Protein AF-A0A2I0HK27-F1 (afdb_monomer_lite)

Structure (mmCIF, N/CA/C/O backbone):
data_AF-A0A2I0HK27-F1
#
_entry.id   AF-A0A2I0HK27-F1
#
loop_
_atom_site.group_PDB
_atom_site.id
_atom_site.type_symbol
_atom_site.label_atom_id
_atom_site.label_alt_id
_atom_site.label_comp_id
_atom_site.label_asym_id
_atom_site.label_entity_id
_atom_site.label_seq_id
_atom_site.pdbx_PDB_ins_code
_atom_site.Cartn_x
_atom_site.Cartn_y
_atom_site.Cartn_z
_atom_site.occupancy
_atom_site.B_iso_or_equiv
_atom_site.auth_seq_id
_atom_site.auth_comp_id
_atom_site.auth_asym_id
_atom_site.auth_atom_id
_atom_site.pdbx_PDB_model_num
ATOM 1 N N . MET A 1 1 ? 16.939 17.026 -15.399 1.00 29.64 1 MET A N 1
ATOM 2 C CA . MET A 1 1 ? 17.394 16.837 -14.007 1.00 29.64 1 MET A CA 1
ATOM 3 C C . MET A 1 1 ? 16.135 16.819 -13.163 1.00 29.64 1 MET A C 1
ATOM 5 O O . MET A 1 1 ? 15.495 17.853 -13.082 1.00 29.64 1 MET A O 1
ATOM 9 N N . ALA A 1 2 ? 15.689 15.649 -12.708 1.00 33.34 2 ALA A N 1
ATOM 10 C CA . ALA A 1 2 ? 14.500 15.533 -11.864 1.00 33.34 2 ALA A CA 1
ATOM 11 C C . ALA A 1 2 ? 14.974 15.296 -10.428 1.00 33.34 2 ALA A C 1
ATOM 13 O O . ALA A 1 2 ? 15.793 14.406 -10.195 1.00 33.34 2 ALA A O 1
ATOM 14 N N . GLU A 1 3 ? 14.526 16.152 -9.515 1.00 37.53 3 GLU A N 1
ATOM 15 C CA . GLU A 1 3 ? 14.819 16.095 -8.088 1.00 37.53 3 GLU A CA 1
ATOM 16 C C . GLU A 1 3 ? 14.286 14.784 -7.499 1.00 37.53 3 GLU A C 1
ATOM 18 O O . GLU A 1 3 ? 13.089 14.612 -7.300 1.00 37.53 3 GLU A O 1
ATOM 23 N N . ASN A 1 4 ? 15.194 13.854 -7.204 1.00 45.84 4 ASN A N 1
ATOM 24 C CA . ASN A 1 4 ? 14.977 12.799 -6.215 1.00 45.84 4 ASN A CA 1
ATOM 25 C C . ASN A 1 4 ? 15.227 13.414 -4.825 1.00 45.84 4 ASN A C 1
ATOM 27 O O . ASN A 1 4 ? 16.206 13.092 -4.146 1.00 45.84 4 ASN A O 1
ATOM 31 N N . SER A 1 5 ? 14.410 14.395 -4.439 1.00 48.28 5 SER A N 1
ATOM 32 C CA . SER A 1 5 ? 14.494 15.006 -3.117 1.00 48.28 5 SER A CA 1
ATOM 33 C C . SER A 1 5 ? 13.949 14.024 -2.082 1.00 48.28 5 SER A C 1
ATOM 35 O O . SER A 1 5 ? 12.886 13.427 -2.245 1.00 48.28 5 SER A O 1
ATOM 37 N N . LYS A 1 6 ? 14.721 13.823 -1.009 1.00 52.50 6 LYS A N 1
ATOM 38 C CA . LYS A 1 6 ? 14.239 13.153 0.202 1.00 52.50 6 LYS A CA 1
ATOM 39 C C . LYS A 1 6 ? 12.929 13.837 0.622 1.00 52.50 6 LYS A C 1
ATOM 41 O O . LYS A 1 6 ? 12.893 15.067 0.543 1.00 52.50 6 LYS A O 1
ATOM 46 N N . PRO A 1 7 ? 11.901 13.095 1.068 1.00 55.12 7 PRO A N 1
ATOM 47 C CA . PRO A 1 7 ? 10.715 13.732 1.626 1.00 55.12 7 PRO A CA 1
ATOM 48 C C . PRO A 1 7 ? 11.159 14.672 2.747 1.00 55.12 7 PRO A C 1
ATOM 50 O O . PRO A 1 7 ? 12.029 14.329 3.558 1.00 55.12 7 PRO A O 1
ATOM 53 N N . SER A 1 8 ? 10.641 15.895 2.714 1.00 65.44 8 SER A N 1
ATOM 54 C CA . SER A 1 8 ? 10.962 16.904 3.716 1.00 65.44 8 SER A CA 1
ATOM 55 C C . SER A 1 8 ? 10.449 16.433 5.080 1.00 65.44 8 SER A C 1
ATOM 57 O O . SER A 1 8 ? 9.496 15.660 5.157 1.00 65.44 8 SER A O 1
ATOM 59 N N . TYR A 1 9 ? 11.032 16.930 6.174 1.00 66.25 9 TYR A N 1
ATOM 60 C CA . TYR A 1 9 ? 10.435 16.784 7.511 1.00 66.25 9 TYR A CA 1
ATOM 61 C C . TYR A 1 9 ? 8.952 17.212 7.509 1.00 66.25 9 TYR A C 1
ATOM 63 O O . TYR A 1 9 ? 8.114 16.584 8.150 1.00 66.25 9 TYR A O 1
ATOM 71 N N . ASP A 1 10 ? 8.641 18.222 6.696 1.00 70.88 10 ASP A N 1
ATOM 72 C CA . ASP A 1 10 ? 7.295 18.740 6.454 1.00 70.88 10 ASP A CA 1
ATOM 73 C C . ASP A 1 10 ? 6.343 17.683 5.852 1.00 70.88 10 ASP A C 1
ATOM 75 O O . ASP A 1 10 ? 5.222 17.515 6.325 1.00 70.88 10 ASP A O 1
ATOM 79 N N . ASP A 1 11 ? 6.813 16.873 4.890 1.00 75.44 11 ASP A N 1
ATOM 80 C CA . ASP A 1 11 ? 6.011 15.794 4.289 1.00 75.44 11 ASP A CA 1
ATOM 81 C C . ASP A 1 11 ? 5.672 14.705 5.313 1.00 75.44 11 ASP A C 1
ATOM 83 O O . ASP A 1 11 ? 4.582 14.133 5.298 1.00 75.44 11 ASP A O 1
ATOM 87 N N . GLN A 1 12 ? 6.615 14.378 6.199 1.00 76.69 12 GLN A N 1
ATOM 88 C CA . GLN A 1 12 ? 6.397 13.347 7.207 1.00 76.69 12 GLN A CA 1
ATOM 89 C C . GLN A 1 12 ? 5.382 13.802 8.255 1.00 76.69 12 GLN A C 1
ATOM 91 O O . GLN A 1 12 ? 4.484 13.034 8.609 1.00 76.69 12 GLN A O 1
ATOM 96 N N . GLN A 1 13 ? 5.488 15.053 8.699 1.00 82.31 13 GLN A N 1
ATOM 97 C CA . GLN A 1 13 ? 4.545 15.634 9.641 1.00 82.31 13 GLN A CA 1
ATOM 98 C C . GLN A 1 13 ? 3.132 15.724 9.041 1.00 82.31 13 GLN A C 1
ATOM 100 O O . GLN A 1 13 ? 2.169 15.318 9.689 1.00 82.31 13 GLN A O 1
ATOM 105 N N . GLU A 1 14 ? 3.002 16.135 7.776 1.00 86.69 14 GLU A N 1
ATOM 106 C CA . GLU A 1 14 ? 1.717 16.154 7.065 1.00 86.69 14 GLU A CA 1
ATOM 107 C C . GLU A 1 14 ? 1.081 14.751 6.986 1.00 86.69 14 GLU A C 1
ATOM 109 O O . GLU A 1 14 ? -0.124 14.585 7.195 1.00 86.69 14 GLU A O 1
ATOM 114 N N . ILE A 1 15 ? 1.883 13.713 6.713 1.00 86.56 15 ILE A N 1
ATOM 115 C CA . ILE A 1 15 ? 1.406 12.322 6.672 1.00 86.56 15 ILE A CA 1
ATOM 116 C C . ILE A 1 15 ? 0.911 11.873 8.051 1.00 86.56 15 ILE A C 1
ATOM 118 O O . ILE A 1 15 ? -0.133 11.225 8.144 1.00 86.56 15 ILE A O 1
ATOM 122 N N . GLU A 1 16 ? 1.632 12.199 9.121 1.00 87.12 16 GLU A N 1
ATOM 123 C CA . GLU A 1 16 ? 1.233 11.850 10.487 1.00 87.12 16 GLU A CA 1
ATOM 124 C C . GLU A 1 16 ? -0.057 12.567 10.905 1.00 87.12 16 GLU A C 1
ATOM 126 O O . GLU A 1 16 ? -0.978 11.924 11.422 1.00 87.12 16 GLU A O 1
ATOM 131 N N . GLU A 1 17 ? -0.169 13.863 10.609 1.00 90.50 17 GLU A N 1
ATOM 132 C CA . GLU A 1 17 ? -1.374 14.659 10.850 1.00 90.50 17 GLU A CA 1
ATOM 133 C C . GLU A 1 17 ? -2.573 14.091 10.081 1.00 90.50 17 GLU A C 1
ATOM 135 O O . GLU A 1 17 ? -3.632 13.847 10.675 1.00 90.50 17 GLU A O 1
ATOM 140 N N . LEU A 1 18 ? -2.392 13.753 8.800 1.00 91.06 18 LEU A N 1
ATOM 141 C CA . LEU A 1 18 ? -3.408 13.076 7.999 1.00 91.06 18 LEU A CA 1
ATOM 142 C C . LEU A 1 18 ? -3.837 11.757 8.653 1.00 91.06 18 LEU A C 1
ATOM 144 O O . LEU A 1 18 ? -5.025 11.563 8.909 1.00 91.06 18 LEU A O 1
ATOM 148 N N . ILE A 1 19 ? -2.895 10.867 8.983 1.00 91.25 19 ILE A N 1
ATOM 149 C CA . ILE A 1 19 ? -3.185 9.559 9.598 1.00 91.25 19 ILE A CA 1
ATOM 150 C C . ILE A 1 19 ? -3.893 9.708 10.953 1.00 91.25 19 ILE A C 1
ATOM 152 O O . ILE A 1 19 ? -4.707 8.852 11.329 1.00 91.25 19 ILE A O 1
ATOM 156 N N . SER A 1 20 ? -3.602 10.771 11.703 1.00 91.19 20 SER A N 1
ATOM 157 C CA . SER A 1 20 ? -4.254 11.048 12.985 1.00 91.19 20 SER A CA 1
ATOM 158 C C . SER A 1 20 ? -5.748 11.361 12.824 1.00 91.19 20 SER A C 1
ATOM 160 O O . SER A 1 20 ? -6.550 10.899 13.636 1.00 91.19 20 SER A O 1
ATOM 162 N N . SER A 1 21 ? -6.122 12.053 11.740 1.00 95.50 21 SER A N 1
ATOM 163 C CA . SER A 1 21 ? -7.496 12.494 11.456 1.00 95.50 21 SER A CA 1
ATOM 164 C C . SER A 1 21 ? -8.411 11.402 10.885 1.00 95.50 21 SER A C 1
ATOM 166 O O . SER A 1 21 ? -9.636 11.537 10.906 1.00 95.50 21 SER A O 1
ATOM 168 N N . LEU A 1 22 ? -7.833 10.317 10.362 1.00 96.56 22 LEU A N 1
ATOM 169 C CA . LEU A 1 22 ? -8.586 9.270 9.675 1.00 96.56 22 LEU A CA 1
ATOM 170 C C . LEU A 1 22 ? -9.349 8.354 10.648 1.00 96.56 22 LEU A C 1
ATOM 172 O O . LEU A 1 22 ? -8.854 8.062 11.742 1.00 96.56 22 LEU A O 1
ATOM 176 N N . PRO A 1 23 ? -10.517 7.813 10.239 1.00 97.19 23 PRO A N 1
ATOM 177 C CA . PRO A 1 23 ? -11.263 6.854 11.046 1.00 97.19 23 PRO A CA 1
ATOM 178 C C . PRO A 1 23 ? -10.439 5.601 11.358 1.00 97.19 23 PRO A C 1
ATOM 180 O O . PRO A 1 23 ? -9.832 4.996 10.469 1.00 97.19 23 PRO A O 1
ATOM 183 N N . LYS A 1 24 ? -10.464 5.180 12.625 1.00 95.75 24 LYS A N 1
ATOM 184 C CA . LYS A 1 24 ? -9.740 4.005 13.127 1.00 95.75 24 LYS A CA 1
ATOM 185 C C . LYS A 1 24 ? -10.721 2.921 13.556 1.00 95.75 24 LYS A C 1
ATOM 187 O O . LYS A 1 24 ? -11.789 3.207 14.093 1.00 95.75 24 LYS A O 1
ATOM 192 N N . GLY A 1 25 ? -10.345 1.671 13.328 1.00 93.06 25 GLY A N 1
ATOM 193 C CA . GLY A 1 25 ? -11.146 0.495 13.637 1.00 93.06 25 GLY A CA 1
ATOM 194 C C . GLY A 1 25 ? -10.314 -0.590 14.306 1.00 93.06 25 GLY A C 1
ATOM 195 O O . GLY A 1 25 ? -9.088 -0.640 14.175 1.00 93.06 25 GLY A O 1
ATOM 196 N N . LYS A 1 26 ? -10.991 -1.487 15.027 1.00 92.12 26 LYS A N 1
ATOM 197 C CA . LYS A 1 26 ? -10.350 -2.693 15.558 1.00 92.12 26 LYS A CA 1
ATOM 198 C C . LYS A 1 26 ? -10.062 -3.653 14.403 1.00 92.12 26 LYS A C 1
ATOM 200 O O . LYS A 1 26 ? -10.936 -3.913 13.582 1.00 92.12 26 LYS A O 1
ATOM 205 N N . GLY A 1 27 ? -8.835 -4.158 14.356 1.00 86.62 27 GLY A N 1
ATOM 206 C CA . GLY A 1 27 ? -8.411 -5.218 13.445 1.00 86.62 27 GLY A CA 1
ATOM 207 C C . GLY A 1 27 ? -8.114 -6.504 14.207 1.00 86.62 27 GLY A C 1
ATOM 208 O O . GLY A 1 27 ? -8.270 -6.562 15.425 1.00 86.62 27 GLY A O 1
ATOM 209 N N . TRP A 1 28 ? -7.660 -7.527 13.486 1.00 84.19 28 TRP A N 1
ATOM 210 C CA . TRP A 1 28 ? -7.164 -8.758 14.107 1.00 84.19 28 TRP A CA 1
ATOM 211 C C . TRP A 1 28 ? -5.772 -8.604 14.727 1.00 84.19 28 TRP A C 1
ATOM 213 O O . TRP A 1 28 ? -5.464 -9.341 15.649 1.00 84.19 28 TRP A O 1
ATOM 223 N N . HIS A 1 29 ? -4.981 -7.634 14.262 1.00 82.25 29 HIS A N 1
ATOM 224 C CA . HIS A 1 29 ? -3.669 -7.295 14.815 1.00 82.25 29 HIS A CA 1
ATOM 225 C C . HIS A 1 29 ? -3.767 -6.122 15.801 1.00 82.25 29 HIS A C 1
ATOM 227 O O . HIS A 1 29 ? -4.630 -5.244 15.665 1.00 82.25 29 HIS A O 1
ATOM 233 N N . SER A 1 30 ? -2.833 -6.069 16.752 1.00 81.00 30 SER A N 1
ATOM 234 C CA . SER A 1 30 ? -2.783 -5.077 17.838 1.00 81.00 30 SER A CA 1
ATOM 235 C C . SER A 1 30 ? -2.813 -3.608 17.378 1.00 81.00 30 SER A C 1
ATOM 237 O O . SER A 1 30 ? -3.437 -2.772 18.028 1.00 81.00 30 SER A O 1
ATOM 239 N N . SER A 1 31 ? -2.209 -3.282 16.232 1.00 83.19 31 SER A N 1
ATOM 240 C CA . SER A 1 31 ? -2.188 -1.913 15.683 1.00 83.19 31 SER A CA 1
ATOM 241 C C . SER A 1 31 ? -3.496 -1.465 15.010 1.00 83.19 31 SER A C 1
ATOM 243 O O . SER A 1 31 ? -3.602 -0.317 14.571 1.00 83.19 31 SER A O 1
ATOM 245 N N . GLY A 1 32 ? -4.484 -2.353 14.882 1.00 91.06 32 GLY A N 1
ATOM 246 C CA . GLY A 1 32 ? -5.784 -2.039 14.290 1.00 91.06 32 GLY A CA 1
ATOM 247 C C . GLY A 1 32 ? -5.742 -1.660 12.804 1.00 91.06 32 GLY A C 1
ATOM 248 O O . GLY A 1 32 ? -4.758 -1.896 12.095 1.00 91.06 32 GLY A O 1
ATOM 249 N N . LEU A 1 33 ? -6.846 -1.075 12.338 1.00 93.81 33 LEU A N 1
ATOM 250 C CA . LEU A 1 33 ? -7.053 -0.650 10.954 1.00 93.81 33 LEU A CA 1
ATOM 251 C C . LEU A 1 33 ? -7.348 0.854 10.884 1.00 93.81 33 LEU A C 1
ATOM 253 O O . LEU A 1 33 ? -7.961 1.417 11.791 1.00 93.81 33 LEU A O 1
ATOM 257 N N . THR A 1 34 ? -6.970 1.484 9.776 1.00 95.31 34 THR A N 1
ATOM 258 C CA . THR A 1 34 ? -7.322 2.868 9.434 1.00 95.31 34 THR A CA 1
ATOM 259 C C . THR A 1 34 ? -8.025 2.894 8.076 1.00 95.31 34 THR A C 1
ATOM 261 O O . THR A 1 34 ? -7.581 2.227 7.139 1.00 95.31 34 THR A O 1
ATOM 264 N N . LEU A 1 35 ? -9.126 3.640 7.968 1.00 96.50 35 LEU A N 1
ATOM 265 C CA . LEU A 1 35 ? -9.853 3.828 6.711 1.00 96.50 35 LEU A CA 1
ATOM 266 C C . LEU A 1 35 ? -9.183 4.935 5.890 1.00 96.50 35 LEU A C 1
ATOM 268 O O . LEU A 1 35 ? -9.138 6.085 6.321 1.00 96.50 35 LEU A O 1
ATOM 272 N N . TYR A 1 36 ? -8.697 4.596 4.698 1.00 95.38 36 TYR A N 1
ATOM 273 C CA . TYR A 1 36 ? -8.051 5.530 3.779 1.00 95.38 36 TYR A CA 1
ATOM 274 C C . TYR A 1 36 ? -8.596 5.318 2.368 1.00 95.38 36 TYR A C 1
ATOM 276 O O . TYR A 1 36 ? -8.651 4.185 1.911 1.00 95.38 36 TYR A O 1
ATOM 284 N N . GLN A 1 37 ? -9.037 6.383 1.686 1.00 94.62 37 GLN A N 1
ATOM 285 C CA . GLN A 1 37 ? -9.548 6.321 0.302 1.00 94.62 37 GLN A CA 1
ATOM 286 C C . GLN A 1 37 ? -10.524 5.147 0.045 1.00 94.62 37 GLN A C 1
ATOM 288 O O . GLN A 1 37 ? -10.418 4.435 -0.948 1.00 94.62 37 GLN A O 1
ATOM 293 N N . ASN A 1 38 ? -11.478 4.938 0.958 1.00 94.38 38 ASN A N 1
ATOM 294 C CA . ASN A 1 38 ? -12.505 3.887 0.905 1.00 94.38 38 ASN A CA 1
ATOM 295 C C . ASN A 1 38 ? -12.015 2.434 1.053 1.00 94.38 38 ASN A C 1
ATOM 297 O O . ASN A 1 38 ? -12.788 1.511 0.795 1.00 94.38 38 ASN A O 1
ATOM 301 N N . PHE A 1 39 ? -10.793 2.197 1.538 1.00 94.44 39 PHE A N 1
ATOM 302 C CA . PHE A 1 39 ? -10.360 0.864 1.955 1.00 94.44 39 PHE A CA 1
ATOM 303 C C . PHE A 1 39 ? -9.754 0.863 3.360 1.00 94.44 39 PHE A C 1
ATOM 305 O O . PHE A 1 39 ? -9.136 1.828 3.814 1.00 94.44 39 PHE A O 1
ATOM 312 N N . TRP A 1 40 ? -9.953 -0.243 4.073 1.00 93.88 40 TRP A N 1
ATOM 313 C CA . TRP A 1 40 ? -9.341 -0.454 5.378 1.00 93.88 40 TRP A CA 1
ATOM 314 C C . TRP A 1 40 ? -7.918 -0.975 5.197 1.00 93.88 40 TRP A C 1
ATOM 316 O O . TRP A 1 40 ? -7.709 -2.034 4.609 1.00 93.88 40 TRP A O 1
ATOM 326 N N . CYS A 1 41 ? -6.948 -0.233 5.723 1.00 90.38 41 CYS A N 1
ATOM 327 C CA . CYS A 1 41 ? -5.538 -0.594 5.714 1.00 90.38 41 CYS A CA 1
ATOM 328 C C . CYS A 1 41 ? -5.064 -0.882 7.137 1.00 90.38 41 CYS A C 1
ATOM 330 O O . CYS A 1 41 ? -5.528 -0.275 8.103 1.00 90.38 41 CYS A O 1
ATOM 332 N N . HIS A 1 42 ? -4.108 -1.791 7.275 1.00 88.75 42 HIS A N 1
ATOM 333 C CA . HIS A 1 42 ? -3.435 -2.010 8.541 1.00 88.75 42 HIS A CA 1
ATOM 334 C C . HIS A 1 42 ? -2.662 -0.752 8.954 1.00 88.75 42 HIS A C 1
ATOM 336 O O . HIS A 1 42 ? -1.797 -0.288 8.210 1.00 88.75 42 HIS A O 1
ATOM 342 N N . SER A 1 43 ? -2.948 -0.203 10.140 1.00 89.31 43 SER A N 1
ATOM 343 C CA . SER A 1 43 ? -2.442 1.123 10.537 1.00 89.31 43 SER A CA 1
ATOM 344 C C . SER A 1 43 ? -0.914 1.224 10.471 1.00 89.31 43 SER A C 1
ATOM 346 O O . SER A 1 43 ? -0.387 2.260 10.077 1.00 89.31 43 SER A O 1
ATOM 348 N N . LYS A 1 44 ? -0.202 0.126 10.774 1.00 85.75 44 LYS A N 1
ATOM 349 C CA . LYS A 1 44 ? 1.269 0.035 10.701 1.00 85.75 44 LYS A CA 1
ATOM 350 C C . LYS A 1 44 ? 1.827 0.299 9.294 1.00 85.75 44 LYS A C 1
ATOM 352 O O . LYS A 1 44 ? 2.951 0.764 9.179 1.00 85.75 44 LYS A O 1
ATOM 357 N N . PHE A 1 45 ? 1.068 0.001 8.238 1.00 86.38 45 PHE A N 1
ATOM 358 C CA . PHE A 1 45 ? 1.524 0.110 6.844 1.00 86.38 45 PHE A CA 1
ATOM 359 C C . PHE A 1 45 ? 0.990 1.351 6.126 1.00 86.38 45 PHE A C 1
ATOM 361 O O . PHE A 1 45 ? 1.427 1.654 5.016 1.00 86.38 45 PHE A O 1
ATOM 368 N N . LEU A 1 46 ? 0.068 2.096 6.743 1.00 89.38 46 LEU A N 1
ATOM 369 C CA . LEU A 1 46 ? -0.545 3.261 6.113 1.00 89.38 46 LEU A CA 1
ATOM 370 C C . LEU A 1 46 ? 0.463 4.358 5.705 1.00 89.38 46 LEU A C 1
ATOM 372 O O . LEU A 1 46 ? 0.327 4.861 4.588 1.00 89.38 46 LEU A O 1
ATOM 376 N N . PRO A 1 47 ? 1.505 4.691 6.498 1.00 88.50 47 PRO A N 1
ATOM 377 C CA . PRO A 1 47 ? 2.546 5.613 6.035 1.00 88.50 47 PRO A CA 1
ATOM 378 C C . PRO A 1 47 ? 3.205 5.147 4.729 1.00 88.50 47 PRO A C 1
ATOM 380 O O . PRO A 1 47 ? 3.436 5.950 3.826 1.00 88.50 47 PRO A O 1
ATOM 383 N N . GLY A 1 48 ? 3.442 3.837 4.600 1.00 85.94 48 GLY A N 1
ATOM 384 C CA . GLY A 1 48 ? 4.033 3.232 3.4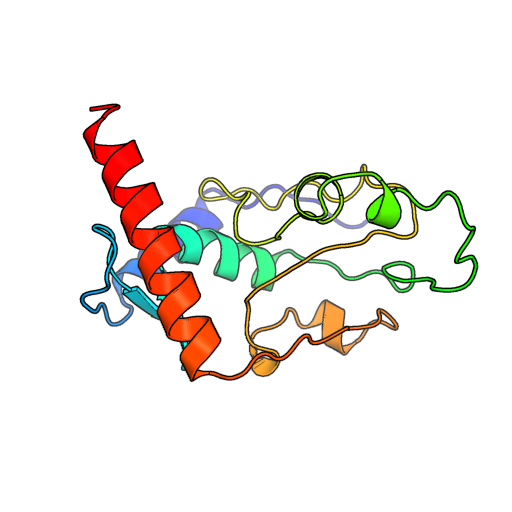10 1.00 85.94 48 GLY A CA 1
ATOM 385 C C . GLY A 1 48 ? 3.132 3.316 2.179 1.00 85.94 48 GLY A C 1
ATOM 386 O O . GLY A 1 48 ? 3.594 3.600 1.075 1.00 85.94 48 GLY A O 1
ATOM 387 N N . VAL A 1 49 ? 1.825 3.134 2.371 1.00 90.00 49 VAL A N 1
ATOM 388 C CA . VAL A 1 49 ? 0.821 3.317 1.315 1.00 90.00 49 VAL A CA 1
ATOM 389 C C . VAL A 1 49 ? 0.803 4.764 0.817 1.00 90.00 49 VAL A C 1
ATOM 391 O O . VAL A 1 49 ? 0.865 4.990 -0.391 1.00 90.00 49 VAL A O 1
ATOM 394 N N . ILE A 1 50 ? 0.756 5.745 1.724 1.00 89.69 50 ILE A N 1
ATOM 395 C CA . ILE A 1 50 ? 0.693 7.170 1.357 1.00 89.69 50 ILE A CA 1
ATOM 396 C C . ILE A 1 50 ? 1.977 7.601 0.641 1.00 89.69 50 ILE A C 1
ATOM 398 O O . ILE A 1 50 ? 1.926 8.254 -0.401 1.00 89.69 50 ILE A O 1
ATOM 402 N N . SER A 1 51 ? 3.137 7.195 1.155 1.00 85.62 51 SER A N 1
ATOM 403 C CA . SER A 1 51 ? 4.418 7.501 0.519 1.00 85.62 51 SER A CA 1
ATOM 404 C C . SER A 1 51 ? 4.568 6.805 -0.841 1.00 85.62 51 SER A C 1
ATOM 406 O O . SER A 1 51 ? 5.023 7.437 -1.794 1.00 85.62 51 SER A O 1
ATOM 408 N N . PHE A 1 52 ? 4.105 5.558 -0.993 1.00 86.81 52 PHE A N 1
ATOM 409 C CA . PHE A 1 52 ? 4.033 4.906 -2.304 1.00 86.81 52 PHE A CA 1
ATOM 410 C C . PHE A 1 52 ? 3.187 5.726 -3.290 1.00 86.81 52 PHE A C 1
ATOM 412 O O . PHE A 1 52 ? 3.643 5.991 -4.401 1.00 86.81 52 PHE A O 1
ATOM 419 N N . GLN A 1 53 ? 2.005 6.192 -2.878 1.00 88.81 53 GLN A N 1
ATOM 420 C CA . GLN A 1 53 ? 1.142 7.022 -3.724 1.00 88.81 53 GLN A CA 1
ATOM 421 C C . GLN A 1 53 ? 1.789 8.345 -4.149 1.00 88.81 53 GLN A C 1
ATOM 423 O O . GLN A 1 53 ? 1.646 8.732 -5.310 1.00 88.81 53 GLN A O 1
ATOM 428 N N . ARG A 1 54 ? 2.482 9.033 -3.230 1.00 86.62 54 ARG A N 1
ATOM 429 C CA . ARG A 1 54 ? 3.087 10.355 -3.479 1.00 86.62 54 ARG A CA 1
ATOM 430 C C . ARG A 1 54 ? 4.366 10.279 -4.311 1.00 86.62 54 ARG A C 1
ATOM 432 O O . ARG A 1 54 ? 4.589 11.142 -5.152 1.00 86.62 54 ARG A O 1
ATOM 439 N N . HIS A 1 55 ? 5.198 9.263 -4.087 1.00 83.62 55 HIS A N 1
ATOM 440 C CA . HIS A 1 55 ? 6.594 9.291 -4.538 1.00 83.62 55 HIS A CA 1
ATOM 441 C C . HIS A 1 55 ? 6.939 8.248 -5.604 1.00 83.62 55 HIS A C 1
ATOM 443 O O . HIS A 1 55 ? 8.012 8.315 -6.204 1.00 83.62 55 HIS A O 1
ATOM 449 N N . PHE A 1 56 ? 6.072 7.265 -5.867 1.00 86.19 56 PHE A N 1
ATOM 450 C CA . PHE A 1 56 ? 6.386 6.242 -6.858 1.00 86.19 56 PHE A CA 1
ATOM 451 C C . PHE A 1 56 ? 6.284 6.773 -8.289 1.00 86.19 56 PHE A C 1
ATOM 453 O O . PHE A 1 56 ? 5.236 7.249 -8.739 1.00 86.19 56 PHE A O 1
ATOM 460 N N . LEU A 1 57 ? 7.369 6.602 -9.042 1.00 87.00 57 LEU A N 1
ATOM 461 C CA . LEU A 1 57 ? 7.457 6.931 -10.459 1.00 87.00 57 LEU A CA 1
ATOM 462 C C . LEU A 1 57 ? 7.582 5.647 -11.283 1.00 87.00 57 LEU A C 1
ATOM 464 O O . LEU A 1 57 ? 8.648 5.021 -11.338 1.00 87.00 57 LEU A O 1
ATOM 468 N N . ALA A 1 58 ? 6.476 5.274 -11.927 1.00 87.12 58 ALA A N 1
ATOM 469 C CA . ALA A 1 58 ? 6.447 4.180 -12.885 1.00 87.12 58 ALA A CA 1
ATOM 470 C C . ALA A 1 58 ? 7.324 4.495 -14.105 1.00 87.12 58 ALA A C 1
ATOM 472 O O . ALA A 1 58 ? 7.344 5.624 -14.604 1.00 87.12 58 ALA A O 1
ATOM 473 N N . ARG A 1 59 ? 8.021 3.477 -14.603 1.00 85.56 59 ARG A N 1
ATOM 474 C CA . ARG A 1 59 ? 8.761 3.493 -15.866 1.00 85.56 59 ARG A CA 1
ATOM 475 C C . ARG A 1 59 ? 8.066 2.578 -16.861 1.00 85.56 59 ARG A C 1
ATOM 477 O O . ARG A 1 59 ? 7.525 1.537 -16.502 1.00 85.56 59 ARG A O 1
ATOM 484 N N . ASP A 1 60 ? 8.162 2.917 -18.140 1.00 82.06 60 ASP A N 1
ATOM 485 C CA . ASP A 1 60 ? 7.665 2.054 -19.217 1.00 82.06 60 ASP A CA 1
ATOM 486 C C . ASP A 1 60 ? 8.361 0.678 -19.246 1.00 82.06 60 ASP A C 1
ATOM 488 O O . ASP A 1 60 ? 7.804 -0.278 -19.777 1.00 82.06 60 ASP A O 1
ATOM 492 N N . SER A 1 61 ? 9.562 0.570 -18.662 1.00 74.00 61 SER A N 1
ATOM 493 C CA . SER A 1 61 ? 10.336 -0.668 -18.523 1.00 74.00 61 SER A CA 1
ATOM 494 C C . SER A 1 61 ? 9.921 -1.551 -17.337 1.00 74.00 61 SER A C 1
ATOM 496 O O . SER A 1 61 ? 10.452 -2.654 -17.210 1.00 74.00 61 SER A O 1
ATOM 498 N N . ASP A 1 62 ? 8.959 -1.131 -16.501 1.00 69.31 62 ASP A N 1
ATOM 499 C CA . ASP A 1 62 ? 8.561 -1.829 -15.260 1.00 69.31 62 ASP A CA 1
ATOM 500 C C . ASP A 1 62 ? 7.826 -3.167 -15.478 1.00 69.31 62 ASP A C 1
ATOM 502 O O . ASP A 1 62 ? 7.270 -3.727 -14.542 1.00 69.31 62 ASP A O 1
ATOM 506 N N . PHE A 1 63 ? 7.819 -3.697 -16.706 1.00 63.56 63 PHE A N 1
ATOM 507 C CA . PHE A 1 63 ? 7.525 -5.096 -17.017 1.00 63.56 63 PHE A CA 1
ATOM 508 C C . PHE A 1 63 ? 7.778 -5.377 -18.511 1.00 63.56 63 PHE A C 1
ATOM 510 O O . PHE A 1 63 ? 7.026 -4.908 -19.368 1.00 63.56 63 PHE A O 1
ATOM 517 N N . ASN A 1 64 ? 8.768 -6.212 -18.844 1.00 55.47 64 ASN A N 1
ATOM 518 C CA . ASN A 1 64 ? 8.914 -6.797 -20.183 1.00 55.47 64 ASN A CA 1
ATOM 519 C C . ASN A 1 64 ? 8.827 -8.329 -20.078 1.00 55.47 64 ASN A C 1
ATOM 521 O O . ASN A 1 64 ? 9.766 -8.948 -19.586 1.00 55.47 64 ASN A O 1
ATOM 525 N N . PRO A 1 65 ? 7.732 -8.969 -20.533 1.00 55.78 65 PRO A N 1
ATOM 526 C CA . PRO A 1 65 ? 7.553 -10.419 -20.420 1.00 55.78 65 PRO A CA 1
ATOM 527 C C . PRO A 1 65 ? 8.384 -11.223 -21.432 1.00 55.78 65 PRO A C 1
ATOM 529 O O . PRO A 1 65 ? 8.163 -12.420 -21.581 1.00 55.78 65 PRO A O 1
ATOM 532 N N . THR A 1 66 ? 9.276 -10.585 -22.194 1.00 50.41 66 THR A N 1
ATOM 533 C CA . THR A 1 66 ? 9.765 -11.148 -23.456 1.00 50.41 66 THR A CA 1
ATOM 534 C C . THR A 1 66 ? 10.777 -12.275 -23.347 1.00 50.41 66 THR A C 1
ATOM 536 O O . THR A 1 66 ? 11.018 -12.890 -24.373 1.00 50.41 66 THR A O 1
ATOM 539 N N . GLU A 1 67 ? 11.284 -12.649 -22.170 1.00 55.94 67 GLU A N 1
ATOM 540 C CA . GLU A 1 67 ? 12.095 -13.869 -22.052 1.00 55.94 67 GLU A CA 1
ATOM 541 C C . GLU A 1 67 ? 11.752 -14.672 -20.794 1.00 55.94 67 GLU A C 1
ATOM 543 O O . GLU A 1 67 ? 12.455 -14.651 -19.785 1.00 55.94 67 GLU A O 1
ATOM 548 N N . ALA A 1 68 ? 10.657 -15.434 -20.872 1.00 56.06 68 ALA A N 1
ATOM 549 C CA . ALA A 1 68 ? 10.439 -16.578 -19.995 1.00 56.06 68 ALA A CA 1
ATOM 550 C C . ALA A 1 68 ? 11.458 -17.673 -20.354 1.00 56.06 68 ALA A C 1
ATOM 552 O O . ALA A 1 68 ? 11.165 -18.605 -21.101 1.00 56.06 68 ALA A O 1
ATOM 553 N N . ASN A 1 69 ? 12.690 -17.530 -19.866 1.00 61.03 69 ASN A N 1
ATOM 554 C CA . ASN A 1 69 ? 13.667 -18.607 -19.916 1.00 61.03 69 ASN A CA 1
ATOM 555 C C . ASN A 1 69 ? 13.363 -19.630 -18.802 1.00 61.03 69 ASN A C 1
ATOM 557 O O . ASN A 1 69 ? 12.830 -19.289 -17.745 1.00 61.03 69 ASN A O 1
ATOM 561 N N . ALA A 1 70 ? 13.700 -20.901 -19.025 1.00 65.56 70 ALA A N 1
ATOM 562 C CA . ALA A 1 70 ? 13.456 -21.978 -18.057 1.00 65.56 70 ALA A CA 1
ATOM 563 C C . ALA A 1 70 ? 14.263 -21.839 -16.745 1.00 65.56 70 ALA A C 1
ATOM 565 O O . ALA A 1 70 ? 14.047 -22.607 -15.812 1.00 65.56 70 ALA A O 1
ATOM 566 N N . ASN A 1 71 ? 15.160 -20.851 -16.657 1.00 68.75 71 ASN A N 1
ATOM 567 C CA . ASN A 1 71 ?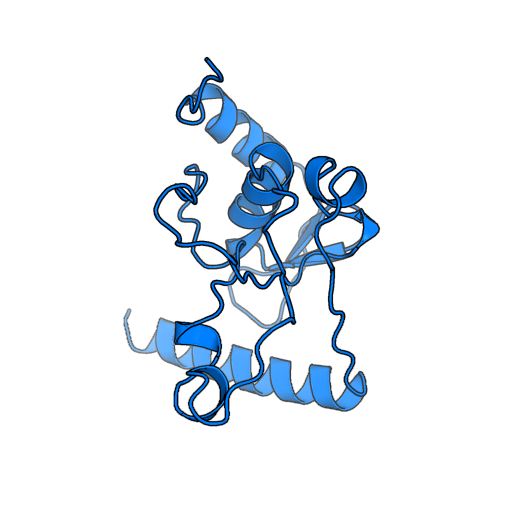 16.024 -20.582 -15.508 1.00 68.75 71 ASN A CA 1
ATOM 568 C C . ASN A 1 71 ? 15.606 -19.307 -14.752 1.00 68.75 71 ASN A C 1
ATOM 570 O O . ASN A 1 71 ? 16.415 -18.719 -14.032 1.00 68.75 71 ASN A O 1
ATOM 574 N N . HIS A 1 72 ? 14.364 -18.844 -14.928 1.00 73.75 72 HIS A N 1
ATOM 575 C CA . HIS A 1 72 ? 13.920 -17.600 -14.316 1.00 73.75 72 HIS A CA 1
ATOM 576 C C . HIS A 1 72 ? 13.858 -17.742 -12.783 1.00 73.75 72 HIS A C 1
ATOM 578 O O . HIS A 1 72 ? 13.222 -18.677 -12.290 1.00 73.75 72 HIS A O 1
ATOM 584 N N . PRO A 1 73 ? 14.430 -16.809 -11.996 1.00 74.06 73 PRO A N 1
ATOM 585 C CA . PRO A 1 73 ? 14.547 -16.955 -10.543 1.00 74.06 73 PRO A CA 1
ATOM 586 C C . PRO A 1 73 ? 13.192 -17.068 -9.824 1.00 74.06 73 PRO A C 1
ATOM 588 O O . PRO A 1 73 ? 13.121 -17.679 -8.763 1.00 74.06 73 PRO A O 1
ATOM 591 N N . LEU A 1 74 ? 12.095 -16.569 -10.414 1.00 73.19 74 LEU A N 1
ATOM 592 C CA . LEU A 1 74 ? 10.729 -16.789 -9.894 1.00 73.19 74 LEU A CA 1
ATOM 593 C C . LEU A 1 74 ? 10.330 -18.274 -9.804 1.00 73.19 74 LEU A C 1
ATOM 595 O O . LEU A 1 74 ? 9.393 -18.593 -9.080 1.00 73.19 74 LEU A O 1
ATOM 599 N N . LEU A 1 75 ? 11.007 -19.167 -10.535 1.00 76.56 75 LEU A N 1
ATOM 600 C CA . LEU A 1 75 ? 10.762 -20.612 -10.500 1.00 76.56 75 LEU A CA 1
ATOM 601 C C . LEU A 1 75 ? 11.572 -21.325 -9.407 1.00 76.56 75 LEU A C 1
ATOM 603 O O . LEU A 1 75 ? 11.189 -22.410 -8.981 1.00 76.56 75 LEU A O 1
ATOM 607 N N . SER A 1 76 ? 12.686 -20.737 -8.960 1.00 79.62 76 SER A N 1
ATOM 608 C CA . SER A 1 76 ? 13.649 -21.376 -8.049 1.00 79.62 76 SER A CA 1
ATOM 609 C C . SER A 1 76 ? 13.821 -20.662 -6.708 1.00 79.62 76 SER A C 1
ATOM 611 O O . SER A 1 76 ? 14.467 -21.192 -5.806 1.00 79.62 76 SER A O 1
ATOM 613 N N . SER A 1 77 ? 13.301 -19.447 -6.561 1.00 80.50 77 SER A N 1
ATOM 614 C CA . SER A 1 77 ? 13.482 -18.614 -5.372 1.00 80.50 77 SER A CA 1
ATOM 615 C C . SER A 1 77 ? 12.147 -18.100 -4.845 1.00 80.50 77 SER A C 1
ATOM 617 O O . SER A 1 77 ? 11.151 -18.038 -5.562 1.00 80.50 77 SER A O 1
ATOM 619 N N . ASN A 1 78 ? 12.124 -17.723 -3.565 1.00 77.88 78 ASN A N 1
ATOM 620 C CA . ASN A 1 78 ? 10.920 -17.193 -2.935 1.00 77.88 78 ASN A CA 1
ATOM 621 C C . ASN A 1 78 ? 10.468 -15.899 -3.651 1.00 77.88 78 ASN A C 1
ATOM 623 O O . ASN A 1 78 ? 11.266 -14.962 -3.746 1.00 77.88 78 ASN A O 1
ATOM 627 N N . PRO A 1 79 ? 9.203 -15.794 -4.099 1.00 74.00 79 PRO A N 1
ATOM 628 C CA . PRO A 1 79 ? 8.696 -14.597 -4.764 1.00 74.00 79 PRO A CA 1
ATOM 629 C C . PRO A 1 79 ? 8.837 -13.327 -3.925 1.00 74.00 79 PRO A C 1
ATOM 631 O O . PRO A 1 79 ? 9.156 -12.288 -4.478 1.00 74.00 79 PRO A O 1
ATOM 634 N N . HIS A 1 80 ? 8.696 -13.394 -2.599 1.00 70.75 80 HIS A N 1
ATOM 635 C CA . HIS A 1 80 ? 8.880 -12.240 -1.711 1.00 70.75 80 HIS A CA 1
ATOM 636 C C . HIS A 1 80 ? 10.343 -11.779 -1.601 1.00 70.75 80 HIS A C 1
ATOM 638 O O . HIS A 1 80 ? 10.596 -10.649 -1.189 1.00 70.75 80 HIS A O 1
ATOM 644 N N . ALA A 1 81 ? 11.312 -12.621 -1.984 1.00 73.12 81 ALA A N 1
ATOM 645 C CA . ALA A 1 81 ? 12.716 -12.222 -2.099 1.00 73.12 81 ALA A CA 1
ATOM 646 C C . ALA A 1 81 ? 13.014 -11.516 -3.434 1.00 73.12 81 ALA A C 1
ATOM 648 O O . ALA A 1 81 ? 13.983 -10.767 -3.531 1.00 73.12 81 ALA A O 1
ATOM 649 N N . LEU A 1 82 ? 12.185 -11.752 -4.455 1.00 74.12 82 LEU A N 1
ATOM 650 C CA . LEU A 1 82 ? 12.371 -11.233 -5.813 1.00 74.12 82 LEU A CA 1
ATOM 651 C C . LEU A 1 82 ? 11.455 -10.050 -6.132 1.00 74.12 82 LEU A C 1
ATOM 653 O O . LEU A 1 82 ? 11.829 -9.164 -6.894 1.00 74.12 82 LEU A O 1
ATOM 657 N N . VAL A 1 83 ? 10.260 -10.038 -5.549 1.00 80.25 83 VAL A N 1
ATOM 658 C CA . VAL A 1 83 ? 9.205 -9.055 -5.770 1.00 80.25 83 VAL A CA 1
ATOM 659 C C . VAL A 1 83 ? 9.019 -8.279 -4.482 1.00 80.25 83 VAL A C 1
ATOM 661 O O . VAL A 1 83 ? 8.420 -8.755 -3.516 1.00 80.25 83 VAL A O 1
ATOM 664 N N . ARG A 1 84 ? 9.558 -7.062 -4.459 1.00 79.62 84 ARG A N 1
ATOM 665 C CA . ARG A 1 84 ? 9.431 -6.188 -3.297 1.00 79.62 84 ARG A CA 1
ATOM 666 C C . ARG A 1 84 ? 8.008 -5.648 -3.209 1.00 79.62 84 ARG A C 1
ATOM 668 O O . ARG A 1 84 ? 7.538 -5.004 -4.148 1.00 79.62 84 ARG A O 1
ATOM 675 N N . THR A 1 85 ? 7.361 -5.863 -2.067 1.00 83.38 85 THR A N 1
ATOM 676 C CA . THR A 1 85 ? 6.087 -5.216 -1.749 1.00 83.38 85 THR A CA 1
ATOM 677 C C . THR A 1 85 ? 6.330 -3.761 -1.363 1.00 83.38 85 THR A C 1
ATOM 679 O O . THR A 1 85 ? 7.062 -3.482 -0.409 1.00 83.38 85 THR A O 1
ATOM 682 N N . LEU A 1 86 ? 5.740 -2.834 -2.112 1.00 83.00 86 LEU A N 1
ATOM 683 C CA . LEU A 1 86 ? 6.079 -1.414 -2.040 1.00 83.00 86 LEU A CA 1
ATOM 684 C C . LEU A 1 86 ? 5.685 -0.782 -0.701 1.00 83.00 86 LEU A C 1
ATOM 686 O O . LEU A 1 86 ? 6.424 0.057 -0.200 1.00 83.00 86 LEU A O 1
ATOM 690 N N . GLU A 1 87 ? 4.598 -1.224 -0.073 1.00 80.19 87 GLU A N 1
ATOM 691 C CA . GLU A 1 87 ? 4.109 -0.694 1.207 1.00 80.19 87 GLU A CA 1
ATOM 692 C C . GLU A 1 87 ? 4.721 -1.340 2.468 1.00 80.19 87 GLU A C 1
ATOM 694 O O . GLU A 1 87 ? 4.622 -0.760 3.546 1.00 80.19 87 GLU A O 1
ATOM 699 N N . LEU A 1 88 ? 5.369 -2.512 2.361 1.00 72.50 88 LEU A N 1
ATOM 700 C CA . LEU A 1 88 ? 5.889 -3.271 3.520 1.00 72.50 88 LEU A CA 1
ATOM 701 C C . LEU A 1 88 ? 7.323 -2.887 3.928 1.00 72.50 88 LEU A C 1
ATOM 703 O O . LEU A 1 88 ? 7.724 -3.140 5.059 1.00 72.50 88 LEU A O 1
ATOM 707 N N . GLY A 1 89 ? 8.104 -2.288 3.025 1.00 57.75 89 GLY A N 1
ATOM 708 C CA . GLY A 1 89 ? 9.503 -1.905 3.276 1.00 57.75 89 GLY A CA 1
ATOM 709 C C . GLY A 1 89 ? 9.701 -0.482 3.807 1.00 57.75 89 GLY A C 1
ATOM 710 O O . GLY A 1 89 ? 10.837 -0.026 3.901 1.00 57.75 89 GLY A O 1
ATOM 711 N N . GLN A 1 90 ? 8.616 0.240 4.091 1.00 54.53 90 GLN A N 1
ATOM 712 C CA . GLN A 1 90 ? 8.658 1.662 4.416 1.00 54.53 90 GLN A CA 1
ATOM 713 C C . GLN A 1 90 ? 8.555 1.868 5.928 1.00 54.53 90 GLN A C 1
ATOM 715 O O . GLN A 1 90 ? 7.464 1.971 6.487 1.00 54.53 90 GLN A O 1
ATOM 720 N N . SER A 1 91 ? 9.705 1.959 6.595 1.00 44.66 91 SER A N 1
ATOM 721 C CA . SER A 1 91 ? 9.784 2.709 7.850 1.00 44.66 91 SER A CA 1
ATOM 722 C C . SER A 1 91 ? 9.409 4.158 7.538 1.00 44.66 91 SER A C 1
ATOM 724 O O . SER A 1 91 ? 9.864 4.697 6.528 1.00 44.66 91 SER A O 1
ATOM 726 N N . ALA A 1 92 ? 8.528 4.742 8.349 1.00 46.00 92 ALA A N 1
ATOM 727 C CA . ALA A 1 92 ? 7.920 6.054 8.137 1.00 46.00 92 ALA A CA 1
ATOM 728 C C . ALA A 1 92 ? 8.881 7.081 7.502 1.00 46.00 92 ALA A C 1
ATOM 730 O O . ALA A 1 92 ? 9.943 7.366 8.051 1.00 46.00 92 ALA A O 1
ATOM 731 N N . GLY A 1 93 ? 8.494 7.618 6.341 1.00 49.62 93 GLY A N 1
ATOM 732 C CA . GLY A 1 93 ? 9.123 8.813 5.777 1.00 49.62 93 GLY A CA 1
ATOM 733 C C . GLY A 1 93 ? 10.273 8.606 4.790 1.00 49.62 93 GLY A C 1
ATOM 734 O O . GLY A 1 93 ? 10.975 9.568 4.520 1.00 49.62 93 GLY A O 1
ATOM 735 N N . HIS A 1 94 ? 10.503 7.423 4.207 1.00 53.59 94 HIS A N 1
ATOM 736 C CA . HIS A 1 94 ? 11.424 7.319 3.062 1.00 53.59 94 HIS A CA 1
ATOM 737 C C . HIS A 1 94 ? 10.788 6.583 1.887 1.00 53.59 94 HIS A C 1
ATOM 739 O O . HIS A 1 94 ? 10.459 5.399 1.983 1.00 53.59 94 HIS A O 1
ATOM 745 N N . ALA A 1 95 ? 10.654 7.275 0.753 1.00 56.62 95 ALA A N 1
ATOM 746 C CA . ALA A 1 95 ? 10.435 6.599 -0.514 1.00 56.62 95 ALA A CA 1
ATOM 747 C C . ALA A 1 95 ? 11.656 5.695 -0.763 1.00 56.62 95 ALA A C 1
ATOM 749 O O . ALA A 1 95 ? 12.785 6.193 -0.732 1.00 56.62 95 ALA A O 1
ATOM 750 N N . PRO A 1 96 ? 11.483 4.374 -0.949 1.00 60.88 96 PRO A N 1
ATOM 751 C CA . PRO A 1 96 ? 12.616 3.507 -1.223 1.00 60.88 96 PRO A CA 1
ATOM 752 C C . PRO A 1 96 ? 13.290 3.987 -2.508 1.00 60.88 96 PRO A C 1
ATOM 754 O O . PRO A 1 96 ? 12.611 4.247 -3.500 1.00 60.88 96 PRO A O 1
ATOM 757 N N . ASP A 1 97 ? 14.616 4.107 -2.506 1.00 65.81 97 ASP A N 1
ATOM 758 C CA . ASP A 1 97 ? 15.334 4.394 -3.741 1.00 65.81 97 ASP A CA 1
ATOM 759 C C . ASP A 1 97 ? 15.197 3.188 -4.681 1.00 65.81 97 ASP A C 1
ATOM 761 O O . ASP A 1 97 ? 15.814 2.137 -4.499 1.00 65.81 97 ASP A O 1
ATOM 765 N N . LEU A 1 98 ? 14.319 3.330 -5.674 1.00 69.38 98 LEU A N 1
ATOM 766 C CA . LEU A 1 98 ? 14.048 2.308 -6.681 1.00 69.38 98 LEU A CA 1
ATOM 767 C C . LEU A 1 98 ? 14.962 2.448 -7.908 1.00 69.38 98 LEU A C 1
ATOM 769 O O . LEU A 1 98 ? 14.731 1.778 -8.922 1.00 69.38 98 LEU A O 1
ATOM 773 N N . SER A 1 99 ? 15.963 3.335 -7.856 1.00 67.12 99 SER A N 1
ATOM 774 C CA . SER A 1 99 ? 16.893 3.570 -8.963 1.00 67.12 99 SER A CA 1
ATOM 775 C C . SER A 1 99 ? 17.902 2.438 -9.150 1.00 67.12 99 SER A C 1
ATOM 777 O O . SER A 1 99 ? 18.293 2.179 -10.284 1.00 67.12 99 SER A O 1
ATOM 779 N N . GLY A 1 100 ? 18.249 1.719 -8.077 1.00 66.44 100 GLY A N 1
ATOM 780 C CA . GLY A 1 100 ? 19.230 0.629 -8.097 1.00 66.44 100 GLY A CA 1
ATOM 781 C C . GLY A 1 100 ? 18.733 -0.705 -8.667 1.00 66.44 100 GLY A C 1
ATOM 782 O O . GLY A 1 100 ? 19.502 -1.661 -8.721 1.00 66.44 100 GLY A O 1
ATOM 783 N N . PHE A 1 101 ? 17.464 -0.805 -9.072 1.00 71.62 101 PHE A N 1
ATOM 784 C CA . PHE A 1 101 ? 16.923 -2.029 -9.664 1.00 71.62 101 PHE A CA 1
ATOM 785 C C . PHE A 1 101 ? 17.225 -2.086 -11.162 1.00 71.62 101 PHE A C 1
ATOM 787 O O . PHE A 1 101 ? 16.920 -1.144 -11.895 1.00 71.62 101 PHE A O 1
ATOM 794 N N . ALA A 1 102 ? 17.783 -3.214 -11.605 1.00 67.94 102 ALA A N 1
ATOM 795 C CA . ALA A 1 102 ? 17.982 -3.506 -13.019 1.00 67.94 102 ALA A CA 1
ATOM 796 C C . ALA A 1 102 ? 16.632 -3.671 -13.737 1.00 67.94 102 ALA A C 1
ATOM 798 O O . ALA A 1 102 ? 15.684 -4.217 -13.171 1.00 67.94 102 ALA A O 1
ATOM 799 N N . ASP A 1 103 ? 16.550 -3.199 -14.981 1.00 69.81 103 ASP A N 1
ATOM 800 C CA . ASP A 1 103 ? 15.379 -3.418 -15.827 1.00 69.81 103 ASP A CA 1
ATOM 801 C C . ASP A 1 103 ? 15.345 -4.868 -16.361 1.00 69.81 103 ASP A C 1
ATOM 803 O O . ASP A 1 103 ? 16.399 -5.413 -16.704 1.00 69.81 103 ASP A O 1
ATOM 807 N N . PRO A 1 104 ? 14.153 -5.483 -16.502 1.00 74.25 104 PRO A N 1
ATOM 808 C CA . PRO A 1 104 ? 12.848 -4.971 -16.078 1.00 74.25 104 PRO A CA 1
ATOM 809 C C . PRO A 1 104 ? 12.652 -5.076 -14.557 1.00 74.25 104 PRO A C 1
ATOM 811 O O . PRO A 1 104 ? 12.960 -6.098 -13.944 1.00 74.25 104 PRO A O 1
ATOM 814 N N . ARG A 1 105 ? 12.086 -4.029 -13.946 1.00 81.31 105 ARG A N 1
ATOM 815 C CA . ARG A 1 105 ? 11.811 -4.000 -12.501 1.00 81.31 105 ARG A CA 1
ATOM 816 C C . ARG A 1 105 ? 10.472 -4.677 -12.204 1.00 81.31 105 ARG A C 1
ATOM 818 O O . ARG A 1 105 ? 9.495 -4.390 -12.881 1.00 81.31 105 ARG A O 1
ATOM 825 N N . LEU A 1 106 ? 10.409 -5.539 -11.187 1.00 82.81 106 LEU A N 1
ATOM 826 C CA . LEU A 1 106 ? 9.177 -6.217 -10.766 1.00 82.81 106 LEU A CA 1
ATOM 827 C C . LEU A 1 106 ? 8.839 -5.860 -9.314 1.00 82.81 106 LEU A C 1
ATOM 829 O O . LEU A 1 106 ? 9.631 -6.097 -8.402 1.00 82.81 106 LEU A O 1
ATOM 833 N N . PHE A 1 107 ? 7.643 -5.313 -9.103 1.00 86.69 107 PHE A N 1
ATOM 834 C CA . PHE A 1 107 ? 7.162 -4.870 -7.794 1.00 86.69 107 PHE A CA 1
ATOM 835 C C . PHE A 1 107 ? 5.788 -5.460 -7.471 1.00 86.69 107 PHE A C 1
ATOM 837 O O . PHE A 1 107 ? 5.011 -5.777 -8.370 1.00 86.69 107 PHE A O 1
ATOM 844 N N . GLY A 1 108 ? 5.491 -5.587 -6.178 1.00 88.38 108 GLY A N 1
ATOM 845 C CA . GLY A 1 108 ? 4.189 -6.009 -5.667 1.00 88.38 108 GLY A CA 1
ATOM 846 C C . GLY A 1 108 ? 3.529 -4.901 -4.850 1.00 88.38 108 GLY A C 1
ATOM 847 O O . GLY A 1 108 ? 4.214 -4.091 -4.226 1.00 88.38 108 GLY A O 1
ATOM 848 N N . THR A 1 109 ? 2.199 -4.868 -4.832 1.00 91.00 109 THR A N 1
ATOM 849 C CA . THR A 1 109 ? 1.438 -4.007 -3.920 1.00 91.00 109 THR A CA 1
ATOM 850 C C . THR A 1 109 ? 0.061 -4.594 -3.626 1.00 91.00 109 THR A C 1
ATOM 852 O O . THR A 1 109 ? -0.531 -5.266 -4.471 1.00 91.00 109 THR A O 1
ATOM 855 N N . HIS A 1 110 ? -0.447 -4.324 -2.428 1.00 91.12 110 HIS A N 1
ATOM 856 C CA . HIS A 1 110 ? -1.810 -4.616 -1.993 1.00 91.12 110 HIS A CA 1
ATOM 857 C C . HIS A 1 110 ? -2.736 -3.391 -2.066 1.00 91.12 110 HIS A C 1
ATOM 859 O O . HIS A 1 110 ? -3.889 -3.467 -1.642 1.00 91.12 110 HIS A O 1
ATOM 865 N N . VAL A 1 111 ? -2.257 -2.259 -2.596 1.00 92.25 111 VAL A N 1
ATOM 866 C CA . VAL A 1 111 ? -3.069 -1.048 -2.760 1.00 92.25 111 VAL A CA 1
ATOM 867 C C . VAL A 1 111 ? -4.128 -1.264 -3.853 1.00 92.25 111 VAL A C 1
ATOM 869 O O . VAL A 1 111 ? -3.783 -1.717 -4.948 1.00 92.25 111 VAL A O 1
ATOM 872 N N . PRO A 1 112 ? -5.413 -0.940 -3.596 1.00 92.69 112 PRO A N 1
ATOM 873 C CA . PRO A 1 112 ? -6.467 -1.044 -4.601 1.00 92.69 112 PRO A CA 1
ATOM 874 C C . PRO A 1 112 ? -6.151 -0.247 -5.866 1.00 92.69 112 PRO A C 1
ATOM 876 O O . PRO A 1 112 ? -5.504 0.798 -5.808 1.00 92.69 112 PRO A O 1
ATOM 879 N N . TYR A 1 113 ? -6.667 -0.702 -7.010 1.00 91.44 113 TYR A N 1
ATOM 880 C CA . TYR A 1 113 ? -6.368 -0.095 -8.309 1.00 91.44 113 TYR A CA 1
ATOM 881 C C . TYR A 1 113 ? -6.673 1.412 -8.362 1.00 91.44 113 TYR A C 1
ATOM 883 O O . TYR A 1 113 ? -5.874 2.182 -8.893 1.00 91.44 113 TYR A O 1
ATOM 891 N N . ASP A 1 114 ? -7.775 1.859 -7.754 1.00 91.69 114 ASP A N 1
ATOM 892 C CA . ASP A 1 114 ? -8.183 3.275 -7.695 1.00 91.69 114 ASP A CA 1
ATOM 893 C C . ASP A 1 114 ? -7.307 4.132 -6.771 1.00 91.69 114 ASP A C 1
ATOM 895 O O . ASP A 1 114 ? -7.244 5.354 -6.906 1.00 91.69 114 ASP A O 1
ATOM 899 N N . SER A 1 115 ? -6.507 3.485 -5.933 1.00 92.75 115 SER A N 1
ATOM 900 C CA . SER A 1 115 ? -5.549 4.104 -5.022 1.00 92.75 115 SER A CA 1
ATOM 901 C C . SER A 1 115 ? -4.101 3.987 -5.509 1.00 92.75 115 SER A C 1
ATOM 903 O O . SER A 1 115 ? -3.181 4.373 -4.795 1.00 92.75 115 SER A O 1
ATOM 905 N N . LEU A 1 116 ? -3.848 3.469 -6.714 1.00 92.19 116 LEU A N 1
ATOM 906 C CA . LEU A 1 116 ? -2.493 3.434 -7.268 1.00 92.19 116 LEU A CA 1
ATOM 907 C C . LEU A 1 116 ? -1.964 4.845 -7.609 1.00 92.19 116 LEU A C 1
ATO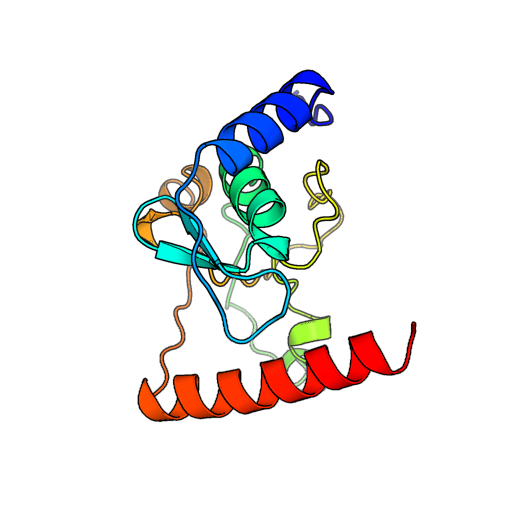M 909 O O . LEU A 1 116 ? -2.751 5.743 -7.926 1.00 92.19 116 LEU A O 1
ATOM 913 N N . PRO A 1 117 ? -0.632 5.047 -7.603 1.00 91.12 117 PRO A N 1
ATOM 914 C CA . PRO A 1 117 ? 0.006 6.264 -8.093 1.00 91.12 117 PRO A CA 1
ATOM 915 C C . PRO A 1 117 ? -0.466 6.672 -9.492 1.00 91.12 117 PRO A C 1
ATOM 917 O O . PRO A 1 117 ? -0.661 5.844 -10.386 1.00 91.12 117 PRO A O 1
ATOM 920 N N . TYR A 1 118 ? -0.576 7.979 -9.719 1.00 89.94 118 TYR A N 1
ATOM 921 C CA . TYR A 1 118 ? -0.946 8.520 -11.028 1.00 89.94 118 TYR A CA 1
ATOM 922 C C . TYR A 1 118 ? 0.068 8.162 -12.130 1.00 89.94 118 TYR A C 1
ATOM 924 O O . TYR A 1 118 ? -0.319 7.947 -13.279 1.00 89.94 118 TYR A O 1
ATOM 932 N N . SER A 1 119 ? 1.353 8.033 -11.774 1.00 90.56 119 SER A N 1
ATOM 933 C CA . SER A 1 119 ? 2.432 7.634 -12.688 1.00 90.56 119 SER A CA 1
ATOM 934 C C . SER A 1 119 ? 2.180 6.259 -13.321 1.00 90.56 119 SER A C 1
ATOM 936 O O . SER A 1 119 ? 2.345 6.111 -14.530 1.00 90.56 119 SER A O 1
ATOM 938 N N . ILE A 1 120 ? 1.681 5.287 -12.545 1.00 90.75 120 ILE A N 1
ATOM 939 C CA . ILE A 1 120 ? 1.330 3.942 -13.029 1.00 90.75 120 ILE A CA 1
ATOM 940 C C . ILE A 1 120 ? 0.264 4.037 -14.117 1.00 90.75 120 ILE A C 1
ATOM 942 O O . ILE A 1 120 ? 0.461 3.506 -15.208 1.00 90.75 120 ILE A O 1
ATOM 946 N N . ARG A 1 121 ? -0.814 4.793 -13.868 1.00 87.56 121 ARG A N 1
ATOM 947 C CA . ARG A 1 121 ? -1.942 4.938 -14.808 1.00 87.56 121 ARG A CA 1
ATOM 948 C C . ARG A 1 121 ? -1.578 5.611 -16.132 1.00 87.56 121 ARG A C 1
ATOM 950 O O . ARG A 1 121 ? -2.322 5.471 -17.096 1.00 87.56 121 ARG A O 1
ATOM 957 N N . ARG A 1 122 ? -0.485 6.380 -16.174 1.00 89.31 122 ARG A N 1
ATOM 958 C CA . ARG A 1 122 ? -0.030 7.100 -17.379 1.00 89.31 122 ARG A CA 1
ATOM 959 C C . ARG A 1 122 ? 1.158 6.471 -18.086 1.00 89.31 122 ARG A C 1
ATOM 961 O O . ARG A 1 122 ? 1.444 6.851 -19.218 1.00 89.31 122 ARG A O 1
ATOM 968 N N . SER A 1 123 ? 1.860 5.570 -17.419 1.00 88.56 123 SER A N 1
ATOM 969 C CA . SER A 1 123 ? 2.966 4.826 -18.010 1.00 88.56 123 SER A CA 1
ATOM 970 C C . SER A 1 123 ? 2.462 3.671 -18.875 1.00 88.56 123 SER A C 1
ATOM 972 O O . SER A 1 123 ? 1.295 3.283 -18.812 1.00 88.56 123 SER A O 1
ATOM 974 N N . ARG A 1 124 ? 3.368 3.071 -19.647 1.00 86.56 124 ARG A N 1
ATOM 975 C CA . ARG A 1 124 ? 3.130 1.797 -20.341 1.00 86.56 124 ARG A CA 1
ATOM 976 C C . ARG A 1 124 ? 3.490 0.577 -19.484 1.00 86.56 124 ARG A C 1
ATOM 978 O O . ARG A 1 124 ? 3.615 -0.521 -20.030 1.00 86.56 124 ARG A O 1
ATOM 985 N N . CYS A 1 125 ? 3.673 0.748 -18.168 1.00 86.00 125 CYS A N 1
ATOM 986 C CA . CYS A 1 125 ? 3.906 -0.384 -17.276 1.00 86.00 125 CYS A CA 1
ATOM 987 C C . CYS A 1 125 ? 2.690 -1.321 -17.273 1.00 86.00 125 CYS A C 1
ATOM 989 O O . CYS A 1 125 ? 1.553 -0.902 -17.513 1.00 86.00 125 CYS A O 1
ATOM 991 N N . LYS A 1 126 ? 2.927 -2.610 -17.026 1.00 86.06 126 LYS A N 1
ATOM 992 C CA . LYS A 1 126 ? 1.855 -3.608 -17.005 1.00 86.06 126 LYS A CA 1
ATOM 993 C C . LYS A 1 126 ? 1.509 -3.957 -15.568 1.00 86.06 126 LYS A C 1
ATOM 995 O O . LYS A 1 126 ? 2.394 -4.203 -14.756 1.00 86.06 126 LYS A O 1
ATOM 1000 N N . VAL A 1 127 ? 0.214 -4.023 -15.283 1.00 90.25 127 VAL A N 1
ATOM 1001 C CA . VAL A 1 127 ? -0.315 -4.437 -13.982 1.00 90.25 127 VAL A CA 1
ATOM 1002 C C . VAL A 1 127 ? -0.874 -5.847 -14.118 1.00 90.25 127 VAL A C 1
ATOM 1004 O O . VAL A 1 127 ? -1.736 -6.097 -14.960 1.00 90.25 127 VAL A O 1
ATOM 1007 N N . ILE A 1 1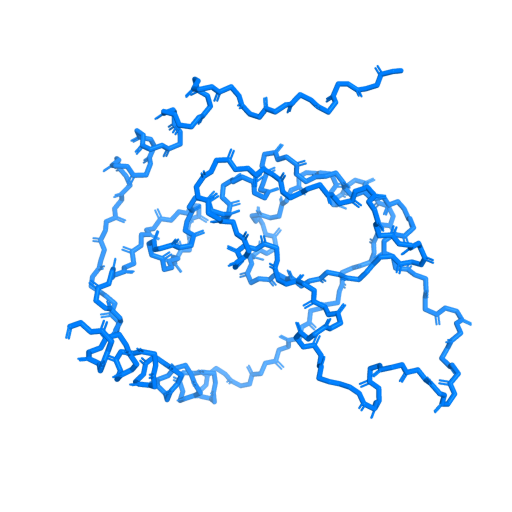28 ? -0.387 -6.765 -13.287 1.00 90.19 128 ILE A N 1
ATOM 1008 C CA . ILE A 1 128 ? -0.928 -8.120 -13.164 1.00 90.19 128 ILE A CA 1
ATOM 1009 C C . ILE A 1 128 ? -1.699 -8.181 -11.850 1.00 90.19 128 ILE A C 1
ATOM 1011 O O . ILE A 1 128 ? -1.128 -7.963 -10.784 1.00 90.19 128 ILE A O 1
ATOM 1015 N N . TYR A 1 129 ? -2.994 -8.476 -11.932 1.00 91.25 129 TYR A N 1
ATOM 1016 C CA . TYR A 1 129 ? -3.854 -8.637 -10.765 1.00 91.25 129 TYR A CA 1
ATOM 1017 C C . TYR A 1 129 ? -4.087 -10.124 -10.490 1.00 91.25 129 TYR A C 1
ATOM 1019 O O . TYR A 1 129 ? -4.458 -10.874 -11.393 1.00 91.25 129 TYR A O 1
ATOM 1027 N N . ILE A 1 130 ? -3.861 -10.552 -9.247 1.00 89.94 130 ILE A N 1
ATOM 1028 C CA . ILE A 1 130 ? -4.050 -11.940 -8.815 1.00 89.94 130 ILE A CA 1
ATOM 1029 C C . ILE A 1 130 ? -5.261 -11.991 -7.887 1.00 89.94 130 ILE A C 1
ATOM 1031 O O . ILE A 1 130 ? -5.262 -11.381 -6.820 1.00 89.94 130 ILE A O 1
ATOM 1035 N N . CYS A 1 131 ? -6.278 -12.752 -8.287 1.00 91.50 131 CYS A N 1
ATOM 1036 C CA . CYS A 1 131 ? -7.466 -13.005 -7.479 1.00 91.50 131 CYS A CA 1
ATOM 1037 C C . CYS A 1 131 ? -7.369 -14.361 -6.782 1.00 91.50 131 CYS A C 1
ATOM 1039 O O . CYS A 1 131 ? -6.859 -15.330 -7.344 1.00 91.50 131 CYS A O 1
ATOM 1041 N N . ARG A 1 132 ? -7.972 -14.460 -5.599 1.00 92.31 132 ARG A N 1
ATOM 1042 C CA . ARG A 1 132 ? -8.255 -15.725 -4.917 1.00 92.31 132 ARG A CA 1
ATOM 1043 C C . ARG A 1 132 ? -9.688 -15.686 -4.386 1.00 92.31 132 ARG A C 1
ATOM 1045 O O . ARG A 1 132 ? -10.241 -14.603 -4.204 1.00 92.31 132 ARG A O 1
ATOM 1052 N N . ASN A 1 133 ? -10.290 -16.851 -4.150 1.00 96.00 133 ASN A N 1
ATOM 1053 C CA . ASN A 1 133 ? -11.586 -16.938 -3.479 1.00 96.00 133 ASN A CA 1
ATOM 1054 C C . ASN A 1 133 ? -11.549 -16.127 -2.163 1.00 96.00 133 ASN A C 1
ATOM 1056 O O . ASN A 1 133 ? -10.639 -16.348 -1.359 1.00 96.00 133 ASN A O 1
ATOM 1060 N N . PRO A 1 134 ? -12.499 -15.202 -1.923 1.00 93.69 134 PRO A N 1
ATOM 1061 C CA . PRO A 1 134 ? -12.477 -14.338 -0.744 1.00 93.69 134 PRO A CA 1
ATOM 1062 C C . PRO A 1 134 ? -12.491 -15.115 0.578 1.00 93.69 134 PRO A C 1
ATOM 1064 O O . PRO A 1 134 ? -11.860 -14.678 1.536 1.00 93.69 134 PRO A O 1
ATOM 1067 N N . LEU A 1 135 ? -13.140 -16.283 0.635 1.00 94.94 135 LEU A N 1
ATOM 1068 C CA . LEU A 1 135 ? -13.147 -17.121 1.839 1.00 94.94 135 LEU A CA 1
ATOM 1069 C C . LEU A 1 135 ? -11.746 -17.659 2.153 1.00 94.94 135 LEU A C 1
ATOM 1071 O O . LEU A 1 135 ? -11.304 -17.609 3.300 1.00 94.94 135 LEU A O 1
ATOM 1075 N N . ASP A 1 136 ? -11.007 -18.082 1.129 1.00 94.69 136 ASP A N 1
ATOM 1076 C CA . ASP A 1 136 ? -9.633 -18.551 1.302 1.00 94.69 136 ASP A CA 1
ATOM 1077 C C . ASP A 1 136 ? -8.688 -17.413 1.705 1.00 94.69 136 ASP A C 1
ATOM 1079 O O . ASP A 1 136 ? -7.753 -17.625 2.478 1.00 94.69 136 ASP A O 1
ATOM 1083 N N . VAL A 1 137 ? -8.914 -16.202 1.179 1.00 91.69 137 VAL A N 1
ATOM 1084 C CA . VAL A 1 137 ? -8.142 -15.004 1.547 1.00 91.69 137 VAL A CA 1
ATOM 1085 C C . VAL A 1 137 ? -8.332 -14.687 3.026 1.00 91.69 137 VAL A C 1
ATOM 1087 O O . VAL A 1 137 ? -7.349 -14.474 3.731 1.00 91.69 137 VAL A O 1
ATOM 1090 N N . VAL A 1 138 ? -9.576 -14.710 3.509 1.00 92.19 138 VAL A N 1
ATOM 1091 C CA . VAL A 1 138 ? -9.922 -14.461 4.917 1.00 92.19 138 VAL A CA 1
ATOM 1092 C C . VAL A 1 138 ? -9.252 -15.486 5.837 1.00 92.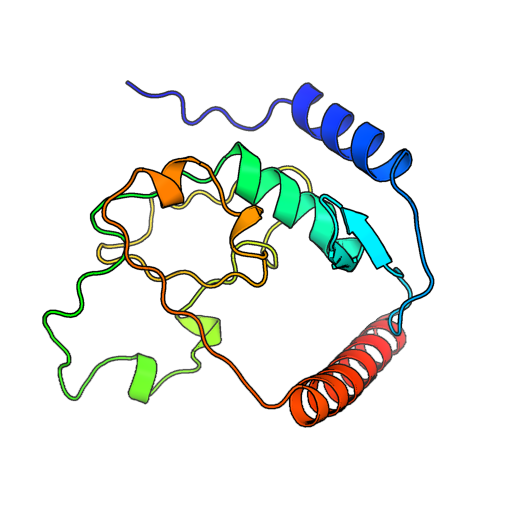19 138 VAL A C 1
ATOM 1094 O O . VAL A 1 138 ? -8.606 -15.095 6.808 1.00 92.19 138 VAL A O 1
ATOM 1097 N N . VAL A 1 139 ? -9.334 -16.781 5.511 1.00 93.50 139 VAL A N 1
ATOM 1098 C CA . VAL A 1 139 ? -8.685 -17.852 6.292 1.00 93.50 139 VAL A CA 1
ATOM 1099 C C . VAL A 1 139 ? -7.162 -17.697 6.289 1.00 93.50 139 VAL A C 1
ATOM 1101 O O . VAL A 1 139 ? -6.523 -17.770 7.339 1.00 93.50 139 VAL A O 1
ATOM 1104 N N . SER A 1 140 ? -6.569 -17.431 5.123 1.00 90.81 140 SER A N 1
ATOM 1105 C CA . SER A 1 140 ? -5.125 -17.215 4.993 1.00 90.81 140 SER A CA 1
ATOM 1106 C C . SER A 1 140 ? -4.649 -16.010 5.808 1.00 90.81 140 SER A C 1
ATOM 1108 O O . SER A 1 140 ? -3.612 -16.089 6.464 1.00 90.81 140 SER A O 1
ATOM 1110 N N . LEU A 1 141 ? -5.401 -14.905 5.784 1.00 88.69 141 LEU A N 1
ATOM 1111 C CA . LEU A 1 141 ? -5.086 -13.696 6.543 1.00 88.69 141 LEU A CA 1
ATOM 1112 C C . LEU A 1 141 ? -5.190 -13.937 8.050 1.00 88.69 141 LEU A C 1
ATOM 1114 O O . LEU A 1 141 ? -4.333 -13.471 8.796 1.00 88.69 141 LEU A O 1
ATOM 1118 N N . TRP A 1 142 ? -6.198 -14.688 8.497 1.00 89.56 142 TRP A N 1
ATOM 1119 C CA . TRP A 1 142 ? -6.356 -15.037 9.908 1.00 89.56 142 TRP A CA 1
ATOM 1120 C C . TRP A 1 142 ? -5.132 -15.790 10.443 1.00 89.56 142 TRP A C 1
ATOM 1122 O O . TRP A 1 142 ? -4.561 -15.398 11.462 1.00 89.56 142 TRP A O 1
ATOM 1132 N N . HIS A 1 143 ? -4.667 -16.813 9.716 1.00 91.81 143 HIS A N 1
ATOM 1133 C CA . HIS A 1 143 ? -3.453 -17.547 10.083 1.00 91.81 143 HIS A CA 1
ATOM 1134 C C . HIS A 1 143 ? -2.201 -16.664 10.064 1.00 91.81 143 HIS A C 1
ATOM 1136 O O . HIS A 1 143 ? -1.374 -16.768 10.968 1.00 91.81 143 HIS A O 1
ATOM 1142 N N . PHE A 1 144 ? -2.063 -15.794 9.059 1.00 87.50 144 PHE A N 1
ATOM 1143 C CA . PHE A 1 144 ? -0.929 -14.877 8.959 1.00 87.50 144 PHE A CA 1
ATOM 1144 C C . PHE A 1 144 ? -0.863 -13.920 10.156 1.00 87.50 144 PHE A C 1
ATOM 1146 O O . PHE A 1 144 ? 0.174 -13.822 10.807 1.00 87.50 144 PHE A O 1
ATOM 1153 N N . VAL A 1 145 ? -1.978 -13.263 10.495 1.00 86.19 145 VAL A N 1
ATOM 1154 C CA . VAL A 1 145 ? -2.035 -12.330 11.631 1.00 86.19 145 VAL A CA 1
ATOM 1155 C C . VAL A 1 145 ? -1.747 -13.046 12.949 1.00 86.19 145 VAL A C 1
ATOM 1157 O O . VAL A 1 145 ? -0.965 -12.542 13.749 1.00 86.19 145 VAL A O 1
ATOM 1160 N N . ALA A 1 146 ? -2.296 -14.248 13.149 1.00 86.44 146 A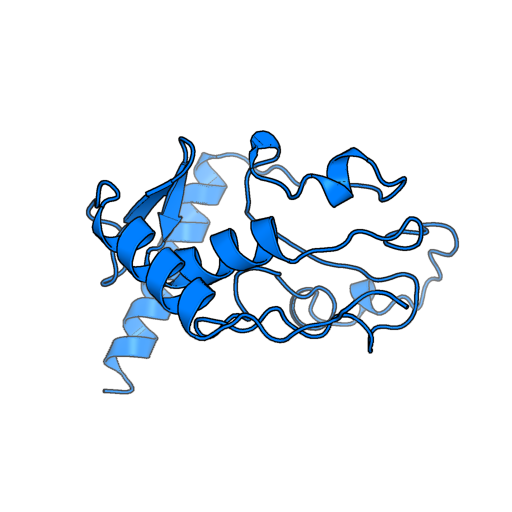LA A N 1
ATOM 1161 C CA . ALA A 1 146 ? -2.037 -15.034 14.353 1.00 86.44 146 ALA A CA 1
ATOM 1162 C C . ALA A 1 146 ? -0.544 -15.371 14.536 1.00 86.44 146 ALA A C 1
ATOM 1164 O O . ALA A 1 146 ? -0.044 -15.352 15.661 1.00 86.44 146 ALA A O 1
ATOM 1165 N N . GLN A 1 147 ? 0.179 -15.656 13.446 1.00 85.19 147 GLN A N 1
ATOM 1166 C CA . GLN A 1 147 ? 1.626 -15.901 13.485 1.00 85.19 147 GLN A CA 1
ATOM 1167 C C . GLN A 1 147 ? 2.419 -14.628 13.805 1.00 85.19 147 GLN A C 1
ATOM 1169 O O . GLN A 1 147 ? 3.350 -14.681 14.606 1.00 85.19 147 GLN A O 1
ATOM 1174 N N . VAL A 1 148 ? 2.041 -13.488 13.216 1.00 81.31 148 VAL A N 1
ATOM 1175 C CA . VAL A 1 148 ? 2.693 -12.193 13.471 1.00 81.31 148 VAL A CA 1
ATOM 1176 C C . VAL A 1 148 ? 2.502 -11.758 14.925 1.00 81.31 148 VAL A C 1
ATOM 1178 O O . VAL A 1 148 ? 3.483 -11.451 15.596 1.00 81.31 148 VAL A O 1
ATOM 1181 N N . ASP A 1 149 ? 1.274 -11.820 15.449 1.00 79.00 149 ASP A N 1
ATOM 1182 C CA . ASP A 1 149 ? 0.984 -11.470 16.847 1.00 79.00 149 ASP A CA 1
ATOM 1183 C C . ASP A 1 149 ? 1.727 -12.379 17.841 1.00 79.00 149 ASP A C 1
ATOM 1185 O O . ASP A 1 149 ? 2.121 -11.941 18.924 1.00 79.00 149 ASP A O 1
ATOM 1189 N N . ALA A 1 150 ? 1.913 -13.660 17.505 1.00 78.12 150 ALA A N 1
ATOM 1190 C CA . ALA A 1 150 ? 2.704 -14.576 18.323 1.00 78.12 150 ALA A CA 1
ATOM 1191 C C . ALA A 1 150 ? 4.194 -14.191 18.335 1.00 78.12 150 ALA A C 1
ATOM 1193 O O . ALA A 1 150 ? 4.829 -14.271 19.386 1.00 78.12 150 ALA A O 1
ATOM 1194 N N . GLY A 1 151 ? 4.731 -13.741 17.196 1.00 75.69 151 GLY A N 1
ATOM 1195 C CA . GLY A 1 151 ? 6.099 -13.236 17.080 1.00 75.69 151 GLY A CA 1
ATOM 1196 C C . GLY A 1 151 ? 6.332 -11.956 17.885 1.00 75.69 151 GLY A C 1
ATOM 1197 O O . GLY A 1 151 ? 7.291 -11.890 18.651 1.00 75.69 151 GLY A O 1
ATOM 1198 N N . ASP A 1 152 ? 5.420 -10.984 17.791 1.00 69.81 152 ASP A N 1
ATOM 1199 C CA . ASP A 1 152 ? 5.512 -9.713 18.526 1.00 69.81 152 ASP A CA 1
ATOM 1200 C C . ASP A 1 152 ? 5.446 -9.918 20.055 1.00 69.81 152 ASP A C 1
ATOM 1202 O O . ASP A 1 152 ? 6.088 -9.188 20.806 1.00 69.81 152 ASP A O 1
ATOM 1206 N N . ARG A 1 153 ? 4.724 -10.943 20.539 1.00 63.44 153 ARG A N 1
ATOM 1207 C CA . ARG A 1 153 ? 4.671 -11.303 21.973 1.00 63.44 153 ARG A CA 1
ATOM 1208 C C . ARG A 1 153 ? 5.900 -12.056 22.480 1.00 63.44 153 ARG A C 1
ATOM 1210 O O . ARG A 1 153 ? 6.145 -12.047 23.681 1.00 63.44 153 ARG A O 1
ATOM 1217 N N . ALA A 1 154 ? 6.626 -12.749 21.606 1.00 64.19 154 ALA A N 1
ATOM 1218 C CA . ALA A 1 154 ? 7.806 -13.529 21.980 1.00 64.19 154 ALA A CA 1
ATOM 1219 C C . ALA A 1 154 ? 9.105 -12.702 21.973 1.00 64.19 154 ALA A C 1
ATOM 1221 O O . ALA A 1 154 ? 10.106 -13.144 22.532 1.00 64.19 154 ALA A O 1
ATOM 1222 N N . GLY A 1 155 ? 9.098 -11.531 21.325 1.00 56.03 155 GLY A N 1
ATOM 1223 C CA . GLY A 1 155 ? 10.239 -10.613 21.228 1.00 56.03 155 GLY A CA 1
ATOM 1224 C C . GLY A 1 155 ? 10.169 -9.375 22.132 1.00 56.03 155 GLY A C 1
ATOM 1225 O O . GLY A 1 155 ? 10.970 -8.463 21.927 1.00 56.03 155 GLY A O 1
ATOM 1226 N N . GLY A 1 156 ? 9.211 -9.320 23.066 1.00 44.25 156 GLY A N 1
ATOM 1227 C CA . GLY A 1 156 ? 9.016 -8.229 24.032 1.00 44.25 156 GLY A CA 1
ATOM 1228 C C . GLY A 1 156 ? 9.522 -8.555 25.430 1.00 44.25 156 GLY A C 1
ATOM 1229 O O . GLY A 1 156 ? 9.437 -9.739 25.824 1.00 44.25 156 GLY A O 1
#

pLDDT: mean 79.38, std 14.9, range [29.64, 97.19]

Secondary structure (DSSP, 8-state):
----PPPPHHHHHHHHHHHHHS-EE--SSTT-EEEETTEEEEGGGHHHHHHHHHH----TTS-------TT-GGGTS-HHHHSEETTTS--TT-----TTSPSSP-EE--S-GGGS-HHHHHSS---------HHHHHHHHHHHHHHHHHHHHH--

Sequence (156 aa):
MAENSKPSYDDQQEIEELISSLPKGKGWHSSGLTLYQNFWCHSKFLPGVISFQRHFLARDSDFNPTEANANHPLLSSNPHALVRTLELGQSAGHAPDLSGFADPRLFGTHVPYDSLPYSIRRSRCKVIYICRNPLDVVVSLWHFVAQVDAGDRAGG

InterPro domains:
  IPR000863 Sulfotransferase domain [PF00685] (31-149)
  IPR027417 P-loop containing nucleoside triphosphate hydrolase [G3DSA:3.40.50.300] (2-154)
  IPR027417 P-loop containing nucleoside triphosphate hydrolase [SSF52540] (27-145)

Foldseek 3Di:
DDDPDFFDPVNLVVQVVVLVPFDFDADLAPQGWTQDPNDTDRSQQSLQLVCQQVPDADALQLDDPPDPDVPDVVVVDDVCVQAPERRPPDDHRGRPPPVPDDTNHHYDYPDDPVSHHPNCVPHNHDDDDDDDDVVVVVVVVSVVNVVVNVVVVVVD

Organism: Punica granatum (NCBI:txid22663)

Radius of gyration: 17.29 Å; chains: 1; bounding box: 32×41×48 Å